Protein AF-A0A6C0HZG2-F1 (afdb_monomer_lite)

Foldseek 3Di:
DALQDPDPDQPDWDDLPPGIHGPVVCVQFVFDSVAWDFDQDPPPRDTAIWTQGPQRDTHDSVCNCCQVFNAFPDDQFDQLVVQPQDDQPPCDPVNVVLVVVVCVVQDDDDDPVVVVVVLVVCPPPDDPVDDNVSSVVNVVSNVVSVVSNVVNVVCSVRRDPDPCDDSNCVPPDPDDDPDDDD

InterPro domains:
  IPR001841 Zinc finger, RING-type [SM00184] (41-169)
  IPR017907 Zinc finger, RING-type, conserved site [PS00518] (55-64)

Organism: NCBI:txid1070528

Radius of gyration: 23.81 Å; chains: 1; bounding box: 58×45×60 Å

pLDDT: mean 71.56, std 13.57, range [24.81, 88.88]

Sequence (182 aa):
MCTFCDDVGSLSLRTHHDVVSCYSCRYRFRIDFDEQVTGECGVCFEETTLLTLPCDHTLCTRCVKIIYYGIPTTPTPVHWRELPFPSWKDMDNEKYSEYKAFRLKWLHTNPHETLLQRRDALCSTRPSWMNTEAFLEYENNLLQVICSQKKWDEYEDQKFKGNGSCPYCKRKKRTHKCILLS

Secondary structure (DSSP, 8-state):
--SS---TT-S-EEEETTEEEEHHHHHHH---SS-EEEEE-TTT--EEEEEE-TTS-EEETTTHIIIII---SSPPPPPTTTSPPP--TT--HHHHHHHHHHHHHH-SS--HHHHHHHHHHGGGTS-TTS-HHHHHHHHHHHHHHHHHHHHHHHHHHHS----S--SS-TTS----------

Structure (mmCIF, N/CA/C/O backbone):
data_AF-A0A6C0HZG2-F1
#
_entry.id   AF-A0A6C0HZG2-F1
#
loop_
_atom_site.group_PDB
_atom_site.id
_atom_site.type_symbol
_atom_site.label_atom_id
_atom_site.label_alt_id
_atom_site.label_comp_id
_atom_site.label_asym_id
_atom_site.label_entity_id
_atom_site.label_seq_id
_atom_site.pdbx_PDB_ins_code
_atom_site.Cartn_x
_atom_site.Cartn_y
_atom_site.Cartn_z
_atom_site.occupancy
_atom_site.B_iso_or_equiv
_atom_site.auth_seq_id
_atom_site.auth_comp_id
_atom_site.auth_asym_id
_atom_site.auth_atom_id
_atom_site.pdbx_PDB_model_num
ATOM 1 N N . MET A 1 1 ? -1.324 11.164 9.976 1.00 74.62 1 MET A N 1
ATOM 2 C CA . MET A 1 1 ? -1.370 9.755 9.518 1.00 74.62 1 MET A CA 1
ATOM 3 C C . MET A 1 1 ? -2.771 9.214 9.752 1.00 74.62 1 MET A C 1
ATOM 5 O O . MET A 1 1 ? -3.409 9.669 10.693 1.00 74.62 1 MET A O 1
ATOM 9 N N . CYS A 1 2 ? -3.269 8.304 8.911 1.00 79.12 2 CYS A N 1
ATOM 10 C CA . CYS A 1 2 ? -4.586 7.702 9.122 1.00 79.12 2 CYS A CA 1
ATOM 11 C C . CYS A 1 2 ? -4.628 6.936 10.464 1.00 79.12 2 CYS A C 1
ATOM 13 O O . CYS A 1 2 ? -3.698 6.221 10.841 1.00 79.12 2 CYS A O 1
ATOM 15 N N . THR A 1 3 ? -5.724 7.080 11.199 1.00 77.50 3 THR A N 1
ATOM 16 C CA . THR A 1 3 ? -6.030 6.361 12.439 1.00 77.50 3 THR A CA 1
ATOM 17 C C . THR A 1 3 ? -6.259 4.869 12.175 1.00 77.50 3 THR A C 1
ATOM 19 O O . THR A 1 3 ? -6.034 4.047 13.055 1.00 77.50 3 THR A O 1
ATOM 22 N N . PHE A 1 4 ? -6.646 4.506 10.950 1.00 74.88 4 PHE A N 1
ATOM 23 C CA . PHE A 1 4 ? -7.043 3.150 10.563 1.00 74.88 4 PHE A CA 1
ATOM 24 C C . PHE A 1 4 ? -6.032 2.424 9.667 1.00 74.88 4 PHE A C 1
ATOM 26 O O . PHE A 1 4 ? -6.238 1.264 9.340 1.00 74.88 4 PHE A O 1
ATOM 33 N N . CYS A 1 5 ? -4.978 3.082 9.194 1.00 74.50 5 CYS A N 1
ATOM 34 C CA . CYS A 1 5 ? -3.954 2.417 8.394 1.00 74.50 5 CYS A CA 1
ATOM 35 C C . CYS A 1 5 ? -2.619 3.148 8.488 1.00 74.50 5 CYS A C 1
ATOM 37 O O . CYS A 1 5 ? -2.553 4.301 8.919 1.00 74.50 5 CYS A O 1
ATOM 39 N N . ASP A 1 6 ? -1.575 2.472 8.026 1.00 73.12 6 ASP A N 1
ATOM 40 C CA . ASP A 1 6 ? -0.214 3.003 7.984 1.00 73.12 6 ASP A CA 1
ATOM 41 C C . ASP A 1 6 ? 0.099 3.687 6.636 1.00 73.12 6 ASP A C 1
ATOM 43 O O . ASP A 1 6 ? 1.245 4.025 6.370 1.00 73.12 6 ASP A O 1
ATOM 47 N N . ASP A 1 7 ? -0.909 3.916 5.777 1.00 71.19 7 ASP A N 1
ATOM 48 C CA . ASP A 1 7 ? -0.714 4.591 4.486 1.00 71.19 7 ASP A CA 1
ATOM 49 C C . ASP A 1 7 ? -0.367 6.072 4.705 1.00 71.19 7 ASP A C 1
ATOM 51 O O . ASP A 1 7 ? -1.191 6.892 5.136 1.00 71.19 7 ASP A O 1
ATOM 55 N N . VAL A 1 8 ? 0.884 6.399 4.398 1.00 64.38 8 VAL A N 1
ATOM 56 C CA . VAL A 1 8 ? 1.487 7.731 4.514 1.00 64.38 8 VAL A CA 1
ATOM 57 C C . VAL A 1 8 ? 1.124 8.648 3.341 1.00 64.38 8 VAL A C 1
ATOM 59 O O . VAL A 1 8 ? 1.298 9.859 3.438 1.00 64.38 8 VAL A O 1
ATOM 62 N N . GLY A 1 9 ? 0.585 8.105 2.245 1.00 61.94 9 GLY A N 1
ATOM 63 C CA . GLY A 1 9 ? 0.386 8.828 0.988 1.00 61.94 9 GLY A CA 1
ATOM 64 C C . GLY A 1 9 ? -1.067 9.130 0.629 1.00 61.94 9 GLY A C 1
ATOM 65 O O . GLY A 1 9 ? -1.351 9.398 -0.540 1.00 61.94 9 GLY A O 1
ATOM 66 N N . SER A 1 10 ? -2.014 9.042 1.564 1.00 63.62 10 SER A N 1
ATOM 67 C CA . SER A 1 10 ? -3.409 9.359 1.247 1.00 63.62 10 SER A CA 1
ATOM 68 C C . SER A 1 10 ? -3.602 10.860 1.006 1.00 63.62 10 SER A C 1
ATOM 70 O O . SER A 1 10 ? -3.626 11.648 1.947 1.00 63.62 10 SER A O 1
ATOM 72 N N . LEU A 1 11 ? -3.846 11.228 -0.255 1.00 63.38 11 LEU A N 1
ATOM 73 C CA . LEU A 1 11 ? -4.045 12.609 -0.724 1.00 63.38 11 LEU A CA 1
ATOM 74 C C . LEU A 1 11 ? -5.280 13.317 -0.137 1.00 63.38 11 LEU A C 1
ATOM 76 O O . LEU A 1 11 ? -5.417 14.527 -0.268 1.00 63.38 11 LEU A O 1
ATOM 80 N N . SER A 1 12 ? -6.189 12.585 0.510 1.00 74.94 12 SER A N 1
ATOM 81 C CA . SER A 1 12 ? -7.333 13.166 1.217 1.00 74.94 12 SER A CA 1
ATOM 82 C C . SER A 1 12 ? -7.482 12.537 2.597 1.00 74.94 12 SER A C 1
ATOM 84 O O . SER A 1 12 ? -8.036 11.447 2.766 1.00 74.94 12 SER A O 1
ATOM 86 N N . LEU A 1 13 ? -6.937 13.229 3.593 1.00 81.19 13 LEU A N 1
ATOM 87 C CA . LEU A 1 13 ? -7.221 12.968 4.997 1.00 81.19 13 LEU A CA 1
ATOM 88 C C . LEU A 1 13 ? -8.375 13.867 5.429 1.00 81.19 13 LEU A C 1
ATOM 90 O O . LEU A 1 13 ? -8.421 15.045 5.077 1.00 81.19 13 LEU A O 1
ATOM 94 N N . ARG A 1 14 ? -9.310 13.311 6.192 1.00 80.94 14 ARG A N 1
ATOM 95 C CA . ARG A 1 14 ? -10.321 14.089 6.905 1.00 80.94 14 ARG A CA 1
ATOM 96 C C . ARG A 1 14 ? -10.191 13.838 8.387 1.00 80.94 14 ARG A C 1
ATOM 98 O O . ARG A 1 14 ? -10.017 12.694 8.808 1.00 80.94 14 ARG A O 1
ATOM 105 N N . THR A 1 15 ? -10.310 14.916 9.138 1.00 81.88 15 THR A N 1
ATOM 106 C CA . THR A 1 15 ? -10.308 14.894 10.591 1.00 81.88 15 THR A CA 1
ATOM 107 C C . THR A 1 15 ? -11.741 15.084 11.058 1.00 81.88 15 THR A C 1
ATOM 109 O O . THR A 1 15 ? -12.378 16.075 10.707 1.00 81.88 15 THR A O 1
ATOM 112 N N . HIS A 1 16 ? -12.247 14.113 11.806 1.00 75.75 16 HIS A N 1
ATOM 113 C CA . HIS A 1 16 ? -13.523 14.188 12.505 1.00 75.75 16 HIS A CA 1
ATOM 114 C C . HIS A 1 16 ? -13.214 13.984 13.988 1.00 75.75 16 HIS A C 1
ATOM 116 O O . HIS A 1 16 ? -12.837 12.883 14.394 1.00 75.75 16 HIS A O 1
ATOM 122 N N . HIS A 1 17 ? -13.288 15.068 14.765 1.00 73.62 17 HIS A N 1
ATOM 123 C CA . HIS A 1 17 ? -12.744 15.137 16.128 1.00 73.62 17 HIS A CA 1
ATOM 124 C C . HIS A 1 17 ? -11.268 14.697 16.163 1.00 73.62 17 HIS A C 1
ATOM 126 O O . HIS A 1 17 ? -10.462 15.236 15.409 1.00 73.62 17 HIS A O 1
ATOM 132 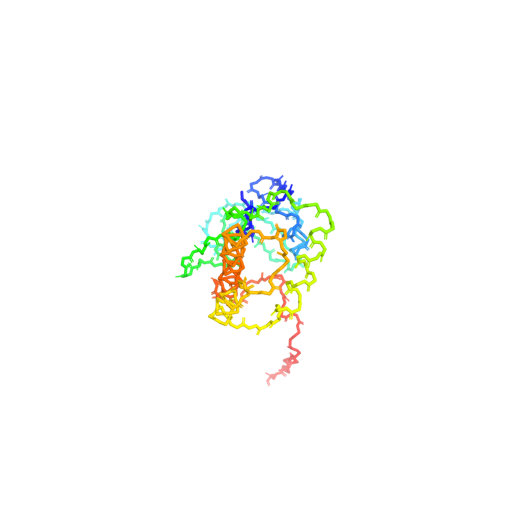N N . ASP A 1 18 ? -10.920 13.693 16.969 1.00 72.81 18 ASP A N 1
ATOM 133 C CA . ASP A 1 18 ? -9.555 13.160 17.099 1.00 72.81 18 ASP A CA 1
ATOM 134 C C . ASP A 1 18 ? -9.254 12.004 16.130 1.00 72.81 18 ASP A C 1
ATOM 136 O O . ASP A 1 18 ? -8.206 11.356 16.205 1.00 72.81 18 ASP A O 1
ATOM 140 N N . VAL A 1 19 ? -10.171 11.714 15.202 1.00 75.62 19 VAL A N 1
ATOM 141 C CA . VAL A 1 19 ? -10.012 10.629 14.235 1.00 75.62 19 VAL A CA 1
ATOM 142 C C . VAL A 1 19 ? -9.644 11.180 12.873 1.00 75.62 19 VAL A C 1
ATOM 144 O O . VAL A 1 19 ? -10.414 11.885 12.221 1.00 75.62 19 VAL A O 1
ATOM 147 N N . VAL A 1 20 ? -8.461 10.792 12.405 1.00 83.62 20 VAL A N 1
ATOM 148 C CA . VAL A 1 20 ? -7.964 11.122 11.072 1.00 83.62 20 VAL A CA 1
ATOM 149 C C . VAL A 1 20 ? -8.187 9.912 10.178 1.00 83.62 20 VAL A C 1
ATOM 151 O O . VAL A 1 20 ? -7.609 8.856 10.400 1.00 83.62 20 VAL A O 1
ATOM 154 N N . SER A 1 21 ? -9.003 10.022 9.137 1.00 79.81 21 SER A N 1
ATOM 155 C CA . SER A 1 21 ? -9.242 8.911 8.208 1.00 79.81 21 SER A CA 1
ATOM 156 C C . SER A 1 21 ? -8.835 9.270 6.785 1.00 79.81 21 SER A C 1
ATOM 158 O O . SER A 1 21 ? -9.057 10.388 6.320 1.00 79.81 21 SER A O 1
ATOM 160 N N . CYS A 1 22 ? -8.226 8.315 6.081 1.00 83.75 22 CYS A N 1
ATOM 161 C CA . CYS A 1 22 ? -8.052 8.408 4.637 1.00 83.75 22 CYS A CA 1
ATOM 162 C C . CYS A 1 22 ? -9.349 8.053 3.906 1.00 83.75 22 CYS A C 1
ATOM 164 O O . CYS A 1 22 ? -10.183 7.299 4.421 1.00 83.75 22 CYS A O 1
ATOM 166 N N . TYR A 1 23 ? -9.491 8.543 2.673 1.00 80.69 23 TYR A N 1
ATOM 167 C CA . TYR A 1 23 ? -10.633 8.234 1.806 1.00 80.69 23 TYR A CA 1
ATOM 168 C C . TYR A 1 23 ? -10.912 6.726 1.695 1.00 80.69 23 TYR A C 1
ATOM 170 O O . TYR A 1 23 ? -12.051 6.287 1.864 1.00 80.69 23 TYR A O 1
ATOM 178 N N . SER A 1 24 ? -9.863 5.919 1.503 1.00 77.50 24 SER A N 1
ATOM 179 C CA . SER A 1 24 ? -9.972 4.460 1.392 1.00 77.50 24 SER A CA 1
ATOM 180 C C . SER A 1 24 ? -10.518 3.811 2.667 1.00 77.50 24 SER A C 1
ATOM 182 O O . SER A 1 24 ? -11.418 2.973 2.594 1.00 77.50 24 SER A O 1
ATOM 184 N N . CYS A 1 25 ? -10.025 4.206 3.846 1.00 75.38 25 CYS A N 1
ATOM 185 C CA . CYS A 1 25 ? -10.507 3.674 5.123 1.00 75.38 25 CYS A CA 1
ATOM 186 C C . CYS A 1 25 ? -11.946 4.108 5.401 1.00 75.38 25 CYS A C 1
ATOM 188 O O . CYS A 1 25 ? -12.757 3.279 5.807 1.00 75.38 25 CYS A O 1
ATOM 190 N N . ARG A 1 26 ? -12.306 5.363 5.111 1.00 74.69 26 ARG A N 1
ATOM 191 C CA . ARG A 1 26 ? -13.689 5.835 5.256 1.00 74.69 26 ARG A CA 1
ATOM 192 C C . ARG A 1 26 ? -14.662 4.980 4.440 1.00 74.69 26 ARG A C 1
ATOM 194 O O . ARG A 1 26 ? -15.680 4.538 4.968 1.00 74.69 26 ARG A O 1
ATOM 201 N N . TYR A 1 27 ? -14.317 4.683 3.186 1.00 73.31 27 TYR A N 1
ATOM 202 C CA . TYR A 1 27 ? -15.138 3.823 2.332 1.00 73.31 27 TYR A CA 1
ATOM 203 C C . TYR A 1 27 ? -15.171 2.364 2.815 1.00 73.31 27 TYR A C 1
ATOM 205 O O . TYR A 1 27 ? -16.228 1.731 2.815 1.00 73.31 27 TYR A O 1
ATOM 213 N N . ARG A 1 28 ? -14.025 1.828 3.259 1.00 71.00 28 ARG A N 1
ATOM 214 C CA . ARG A 1 28 ? -13.893 0.438 3.727 1.00 71.00 28 ARG A CA 1
ATOM 215 C C . ARG A 1 28 ? -14.699 0.162 4.992 1.00 71.00 28 ARG A C 1
ATOM 217 O O . ARG A 1 28 ? -15.291 -0.909 5.097 1.00 71.00 28 ARG A O 1
ATOM 224 N N . PHE A 1 29 ? -14.692 1.092 5.943 1.00 68.69 29 PHE A N 1
ATOM 225 C CA . PHE A 1 29 ? -15.269 0.863 7.266 1.00 68.69 29 PHE A CA 1
ATOM 226 C C . PHE A 1 29 ? -16.695 1.388 7.414 1.00 68.69 29 PHE A C 1
ATOM 228 O O . PHE A 1 29 ? -17.387 0.916 8.309 1.00 68.69 29 PHE A O 1
ATOM 235 N N . ARG A 1 30 ? -17.158 2.293 6.534 1.00 71.56 30 ARG A N 1
ATOM 236 C CA . ARG A 1 30 ? -18.507 2.897 6.604 1.00 71.56 30 ARG A CA 1
ATOM 237 C C . ARG A 1 30 ? -18.872 3.354 8.022 1.00 71.56 30 ARG A C 1
ATOM 239 O O . ARG A 1 30 ? -19.993 3.148 8.470 1.00 71.56 30 ARG A O 1
ATOM 246 N N . ILE A 1 31 ? -17.890 3.897 8.734 1.00 73.94 31 ILE A N 1
ATOM 247 C CA . ILE A 1 31 ? -18.089 4.425 10.079 1.00 73.94 31 ILE A CA 1
ATOM 248 C C . ILE A 1 31 ? -18.850 5.730 9.919 1.00 73.94 31 ILE A C 1
ATOM 250 O O . ILE A 1 31 ? -18.438 6.582 9.121 1.00 73.94 31 ILE A O 1
ATOM 254 N N . ASP A 1 32 ? -19.950 5.853 10.648 1.00 76.50 32 ASP A N 1
ATOM 255 C CA . ASP A 1 32 ? -20.565 7.147 10.854 1.00 76.50 32 ASP A CA 1
ATOM 256 C C . ASP A 1 32 ? -19.740 7.875 11.917 1.00 76.50 32 ASP A C 1
ATOM 258 O O . ASP A 1 32 ? -19.598 7.410 13.045 1.00 76.50 32 ASP A O 1
ATOM 262 N N . PHE A 1 33 ? -19.088 8.962 11.514 1.00 75.81 33 PHE A N 1
ATOM 263 C CA . PHE A 1 33 ? -18.268 9.751 12.431 1.00 75.81 33 PHE A CA 1
ATOM 264 C C . PHE A 1 33 ? -19.112 10.744 13.232 1.00 75.81 33 PHE A C 1
ATOM 266 O O . PHE A 1 33 ? -18.593 11.316 14.188 1.00 75.81 33 PHE A O 1
ATOM 273 N N . ASP A 1 34 ? -20.375 10.943 12.855 1.00 76.44 34 ASP A N 1
ATOM 274 C CA . ASP A 1 34 ? -21.298 11.858 13.516 1.00 76.44 34 ASP A CA 1
ATOM 275 C C . ASP A 1 34 ? -22.107 11.126 14.610 1.00 76.44 34 ASP A C 1
ATOM 277 O O . ASP A 1 34 ? -22.533 11.747 15.583 1.00 76.44 34 ASP A O 1
ATOM 281 N N . GLU A 1 35 ? -22.251 9.796 14.515 1.00 76.81 35 GLU A N 1
ATOM 282 C CA . GLU A 1 35 ? -22.911 8.957 15.524 1.00 76.81 35 GLU A CA 1
ATOM 283 C C . GLU A 1 35 ? -21.922 8.452 16.593 1.00 76.81 35 GLU A C 1
ATOM 285 O O . GLU A 1 35 ? -21.113 7.543 16.375 1.00 76.81 35 GLU A O 1
ATOM 290 N N . GLN A 1 36 ? -21.989 9.059 17.779 1.00 78.06 36 GLN A N 1
ATOM 291 C CA . GLN A 1 36 ? -21.044 8.827 18.870 1.00 78.06 36 GLN A CA 1
ATOM 292 C C . GLN A 1 36 ? -21.770 8.580 20.187 1.00 78.06 36 GLN A C 1
ATOM 294 O O . GLN A 1 36 ? -22.813 9.174 20.461 1.00 78.06 36 GLN A O 1
ATOM 299 N N . VAL A 1 37 ? -21.170 7.748 21.034 1.00 83.31 37 VAL A N 1
ATOM 300 C CA . VAL A 1 37 ? -21.622 7.529 22.410 1.00 83.31 37 VAL A CA 1
ATOM 301 C C . VAL A 1 37 ? -20.467 7.749 23.376 1.00 83.31 37 VAL A C 1
ATOM 303 O O . VAL A 1 37 ? -19.328 7.378 23.094 1.00 83.31 37 VAL A O 1
ATOM 306 N N . THR A 1 38 ? -20.749 8.348 24.529 1.00 86.81 38 THR A N 1
ATOM 307 C CA . THR A 1 38 ? -19.789 8.389 25.636 1.00 86.81 38 THR A CA 1
ATOM 308 C C . THR A 1 38 ? -19.919 7.101 26.432 1.00 86.81 38 THR A C 1
ATOM 310 O O . THR A 1 38 ? -21.031 6.678 26.752 1.00 86.81 38 THR A O 1
ATOM 313 N N . GLY A 1 39 ? -18.796 6.467 26.746 1.00 85.88 39 GLY A N 1
ATOM 314 C CA . GLY A 1 39 ? -18.794 5.272 27.575 1.00 85.88 39 GLY A CA 1
ATOM 315 C C . GLY A 1 39 ? -17.393 4.834 27.963 1.00 85.88 39 GLY A C 1
ATOM 316 O O . GLY A 1 39 ? -16.390 5.370 27.488 1.00 85.88 39 GLY A O 1
ATOM 317 N N . GLU A 1 40 ? -17.329 3.835 28.831 1.00 87.81 40 GLU A N 1
ATOM 318 C CA . GLU A 1 40 ? -16.070 3.222 29.232 1.00 87.81 40 GLU A CA 1
ATOM 319 C C . GLU A 1 40 ? -15.551 2.299 28.122 1.00 87.81 40 GLU A C 1
ATOM 321 O O . GLU A 1 40 ? -16.250 1.408 27.628 1.00 87.81 40 GLU A O 1
ATOM 326 N N . CYS A 1 41 ? -14.303 2.503 27.704 1.00 83.19 41 CYS A N 1
ATOM 327 C CA . CYS A 1 41 ? -13.661 1.610 26.752 1.00 83.19 41 CYS A CA 1
ATOM 328 C C . CYS A 1 41 ? -13.276 0.290 27.430 1.00 83.19 41 CYS A C 1
ATOM 330 O O . CYS A 1 41 ? -12.430 0.278 28.314 1.00 83.19 41 CYS A O 1
ATOM 332 N N . GLY A 1 42 ? -13.751 -0.849 26.919 1.00 73.00 42 GLY A N 1
ATOM 333 C CA . GLY A 1 42 ? -13.380 -2.177 27.437 1.00 73.00 42 GLY A CA 1
ATOM 334 C C . GLY A 1 42 ? -11.914 -2.608 27.241 1.00 73.00 42 GLY A C 1
ATOM 335 O O . GLY A 1 42 ? -11.613 -3.786 27.412 1.00 73.00 42 GLY A O 1
ATOM 336 N N . VAL A 1 43 ? -11.014 -1.703 26.830 1.00 74.69 43 VAL A N 1
ATOM 337 C CA . VAL A 1 43 ? -9.578 -1.981 26.636 1.00 74.69 43 VAL A CA 1
ATOM 338 C C . VAL A 1 43 ? -8.685 -1.042 27.431 1.00 74.69 43 VAL A C 1
ATOM 340 O O . VAL A 1 43 ? -7.800 -1.528 28.127 1.00 74.69 43 VAL A O 1
ATOM 343 N N . CYS A 1 44 ? -8.883 0.278 27.343 1.00 82.12 44 CYS A N 1
ATOM 344 C CA . CYS A 1 44 ? -8.149 1.209 28.206 1.00 82.12 44 CYS A CA 1
ATOM 345 C C . CYS A 1 44 ? -8.851 1.490 29.538 1.00 82.12 44 CYS A C 1
ATOM 347 O O . CYS A 1 44 ? -8.220 2.081 30.405 1.00 82.12 44 CYS A O 1
ATOM 349 N N . PHE A 1 45 ? -10.112 1.072 29.708 1.00 84.19 45 PHE A N 1
ATOM 350 C CA . PHE A 1 45 ? -10.944 1.345 30.892 1.00 84.19 45 PHE A CA 1
ATOM 351 C C . PHE A 1 45 ? -11.103 2.842 31.196 1.00 84.19 45 PHE A C 1
ATOM 353 O O . PHE A 1 45 ? -11.411 3.246 32.311 1.00 84.19 45 PHE A O 1
ATOM 360 N N . GLU A 1 46 ? -10.877 3.687 30.189 1.00 87.56 46 GLU A N 1
ATOM 361 C CA . GLU A 1 46 ? -11.095 5.123 30.283 1.00 87.56 46 GLU A CA 1
ATOM 362 C C . GLU A 1 46 ? -12.476 5.470 29.737 1.00 87.56 46 GLU A C 1
ATOM 364 O O . GLU A 1 46 ? -12.928 4.911 28.729 1.00 87.56 46 GLU A O 1
ATOM 369 N N . GLU A 1 47 ? -13.117 6.444 30.372 1.00 88.88 47 GLU A N 1
ATOM 370 C CA . GLU A 1 47 ? -14.320 7.070 29.849 1.00 88.88 47 GLU A CA 1
ATOM 371 C C . GLU A 1 47 ? -13.952 7.947 28.649 1.00 88.88 47 GLU A C 1
ATOM 373 O O . GLU A 1 47 ? -13.109 8.847 28.728 1.00 88.88 47 GLU A O 1
ATOM 378 N N . THR A 1 48 ? -14.518 7.629 27.488 1.00 86.81 48 THR A N 1
ATOM 379 C CA . THR A 1 48 ? -14.113 8.247 26.229 1.00 86.81 48 THR A CA 1
ATOM 380 C C . THR A 1 48 ? -15.246 8.256 25.211 1.00 86.81 48 THR A C 1
ATOM 382 O O . THR A 1 48 ? -16.289 7.623 25.383 1.00 86.81 48 THR A O 1
ATOM 385 N N . THR A 1 49 ? -15.036 8.996 24.128 1.00 84.75 49 THR A N 1
ATOM 386 C CA . THR A 1 49 ? -15.926 8.992 22.973 1.00 84.75 49 THR A CA 1
ATOM 387 C C . THR A 1 49 ? -15.706 7.714 22.176 1.00 84.75 49 THR A C 1
ATOM 389 O O . THR A 1 49 ? -14.601 7.434 21.696 1.00 84.75 49 THR A O 1
ATOM 392 N N . LEU A 1 50 ? -16.775 6.946 22.010 1.00 84.12 50 LEU A N 1
ATOM 393 C CA . LEU A 1 50 ? -16.792 5.736 21.214 1.00 84.12 50 LEU A CA 1
ATOM 394 C C . LEU A 1 50 ? -17.581 5.988 19.927 1.00 84.12 50 LEU A C 1
ATOM 396 O O . LEU A 1 50 ? -18.691 6.518 19.959 1.00 84.12 50 LEU A O 1
ATOM 400 N N . LEU A 1 51 ? -17.012 5.592 18.789 1.00 82.38 51 LEU A N 1
ATOM 401 C CA . LEU A 1 51 ? -17.707 5.641 17.503 1.00 82.38 51 LEU A CA 1
ATOM 402 C C . LEU A 1 51 ? -18.635 4.438 17.384 1.00 82.38 51 LEU A C 1
ATOM 404 O O . LEU A 1 51 ? -18.183 3.303 17.567 1.00 82.38 51 LEU A O 1
ATOM 408 N N . THR A 1 52 ? -19.901 4.672 17.050 1.00 80.25 52 THR A N 1
ATOM 409 C CA . THR A 1 52 ? -20.834 3.583 16.764 1.00 80.25 52 THR A CA 1
ATOM 410 C C . THR A 1 52 ? -20.537 3.010 15.389 1.00 80.25 52 THR A C 1
ATOM 412 O O . THR A 1 52 ? -20.228 3.708 14.422 1.00 80.25 52 THR A O 1
ATOM 415 N N . LEU A 1 53 ? -20.574 1.690 15.307 1.00 75.94 53 LEU A N 1
ATOM 416 C CA . LEU A 1 53 ? -20.194 0.955 14.118 1.00 75.94 53 LEU A CA 1
ATOM 417 C C . LEU A 1 53 ? -21.435 0.312 13.507 1.00 75.94 53 LEU A C 1
ATOM 419 O O . LEU A 1 53 ? -22.360 -0.014 14.246 1.00 75.94 53 LEU A O 1
ATOM 423 N N . PRO A 1 54 ? -21.450 -0.008 12.198 1.00 73.31 54 PRO A N 1
ATOM 424 C CA . PRO A 1 54 ? -22.621 -0.601 11.531 1.00 73.31 54 PRO A CA 1
ATOM 425 C C . PRO A 1 54 ? -23.087 -1.982 12.047 1.00 73.31 54 PRO A C 1
ATOM 427 O O . PRO A 1 54 ? -23.925 -2.632 11.422 1.00 73.31 54 PRO A O 1
ATOM 430 N N . CYS A 1 55 ? -22.489 -2.497 13.118 1.00 71.88 55 CYS A N 1
ATOM 431 C CA . CYS A 1 55 ? -22.768 -3.797 13.720 1.00 71.88 55 CYS A CA 1
ATOM 432 C C . CYS A 1 55 ? -23.014 -3.712 15.235 1.00 71.88 55 CYS A C 1
ATOM 434 O O . CYS A 1 55 ? -22.737 -4.691 15.927 1.00 71.88 55 CYS A O 1
ATOM 436 N N . ASP A 1 56 ? -23.416 -2.540 15.731 1.00 74.12 56 ASP A N 1
ATOM 437 C CA . ASP A 1 56 ? -23.714 -2.240 17.142 1.00 74.12 56 ASP A CA 1
ATOM 438 C C . ASP A 1 56 ? -22.510 -2.338 18.098 1.00 74.12 56 ASP A C 1
ATOM 440 O O . ASP A 1 56 ? -22.642 -2.182 19.309 1.00 74.12 56 ASP A O 1
ATOM 444 N N . HIS A 1 57 ? -21.308 -2.570 17.562 1.00 77.00 57 HIS A N 1
ATOM 445 C CA . HIS A 1 57 ? -20.079 -2.422 18.331 1.00 77.00 57 HIS A CA 1
ATOM 446 C C . HIS A 1 57 ? -19.730 -0.945 18.443 1.00 77.00 57 HIS A C 1
ATOM 448 O O . HIS A 1 57 ? -20.034 -0.147 17.556 1.00 77.00 57 HIS A O 1
ATOM 454 N N . THR A 1 58 ? -19.028 -0.607 19.510 1.00 78.62 58 THR A N 1
ATOM 455 C CA . THR A 1 58 ? -18.498 0.727 19.737 1.00 78.62 58 THR A CA 1
ATOM 456 C C . THR A 1 58 ? -16.979 0.693 19.632 1.00 78.62 58 THR A C 1
ATOM 458 O O . THR A 1 58 ? -16.325 -0.296 19.976 1.00 78.62 58 THR A O 1
ATOM 461 N N . LEU A 1 59 ? -16.403 1.763 19.093 1.00 78.56 59 LEU A N 1
ATOM 462 C CA . LEU A 1 59 ? -14.981 1.864 18.818 1.00 78.56 59 LEU A CA 1
ATOM 463 C C . LEU A 1 59 ? -14.347 3.003 19.603 1.00 78.56 59 LEU A C 1
ATOM 465 O O . LEU A 1 59 ? -14.583 4.172 19.314 1.00 78.56 59 LEU A O 1
ATOM 469 N N . CYS A 1 60 ? -13.448 2.654 20.520 1.00 82.31 60 CYS A N 1
ATOM 470 C CA . CYS A 1 60 ? -12.572 3.630 21.155 1.00 82.31 60 CYS A CA 1
ATOM 471 C C . CYS A 1 60 ? -11.543 4.148 20.150 1.00 82.31 60 CYS A C 1
ATOM 473 O O . CYS A 1 60 ? -10.726 3.390 19.626 1.00 82.31 60 CYS A O 1
ATOM 475 N N . THR A 1 61 ? -11.555 5.453 19.905 1.00 75.94 61 THR A N 1
ATOM 476 C CA . THR A 1 61 ? -10.668 6.125 18.945 1.00 75.94 61 THR A CA 1
ATOM 477 C C . THR A 1 61 ? -9.196 6.075 19.358 1.00 75.94 61 THR A C 1
ATOM 479 O O . THR A 1 61 ? -8.320 6.071 18.495 1.00 75.94 61 THR A O 1
ATOM 482 N N . ARG A 1 62 ? -8.914 5.957 20.664 1.00 77.12 62 ARG A N 1
ATOM 483 C CA . ARG A 1 62 ? -7.559 5.780 21.216 1.00 77.12 62 ARG A CA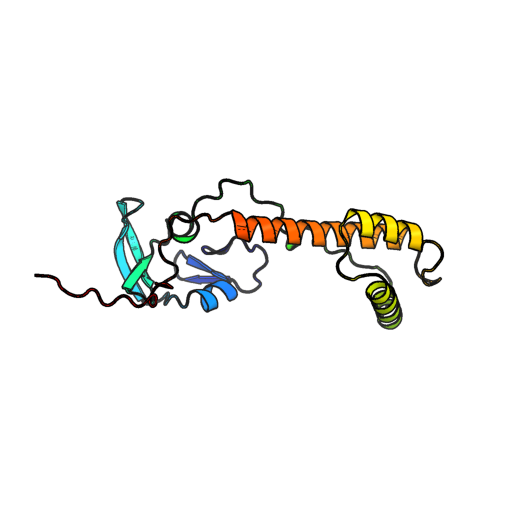 1
ATOM 484 C C . ARG A 1 62 ? -7.046 4.356 21.019 1.00 77.12 62 ARG A C 1
ATOM 486 O O . ARG A 1 62 ? -5.909 4.146 20.607 1.00 77.12 62 ARG A O 1
ATOM 493 N N . CYS A 1 63 ? -7.901 3.368 21.275 1.00 75.56 63 CYS A N 1
ATOM 494 C CA . CYS A 1 63 ? -7.531 1.956 21.225 1.00 75.56 63 CYS A CA 1
ATOM 495 C C . CYS A 1 63 ? -7.784 1.307 19.861 1.00 75.56 63 CYS A C 1
ATOM 497 O O . CYS A 1 63 ? -7.384 0.166 19.670 1.00 75.56 63 CYS A O 1
ATOM 499 N N . VAL A 1 64 ? -8.398 2.004 18.899 1.00 71.75 64 VAL A N 1
ATOM 500 C CA . VAL A 1 64 ? -8.751 1.487 17.563 1.00 71.75 64 VAL A CA 1
ATOM 501 C C . VAL A 1 64 ? -7.620 0.726 16.893 1.00 71.75 64 VAL A C 1
ATOM 503 O O . VAL A 1 64 ? -7.844 -0.371 16.394 1.00 71.75 64 VAL A O 1
ATOM 506 N N . LYS A 1 65 ? -6.392 1.252 16.928 1.00 64.75 65 LYS A N 1
ATOM 507 C CA . LYS A 1 65 ? -5.232 0.570 16.347 1.00 64.75 65 LYS A CA 1
ATOM 508 C C . LYS A 1 65 ? -4.961 -0.760 17.047 1.00 64.75 65 LYS A C 1
ATOM 510 O O . LYS A 1 65 ? -4.844 -1.789 16.399 1.00 64.75 65 LYS A O 1
ATOM 515 N N . ILE A 1 66 ? -4.967 -0.768 18.372 1.00 64.31 66 ILE A N 1
ATOM 516 C CA . ILE A 1 66 ? -4.696 -1.967 19.171 1.00 64.31 66 ILE A CA 1
ATOM 517 C C . ILE A 1 66 ? -5.841 -2.990 19.058 1.00 64.31 66 ILE A C 1
ATOM 519 O O . ILE A 1 66 ? -5.583 -4.184 18.973 1.00 64.31 66 ILE A O 1
ATOM 523 N N . ILE A 1 67 ? -7.096 -2.538 19.009 1.00 61.56 67 ILE A N 1
ATOM 524 C CA . ILE A 1 67 ? -8.290 -3.398 18.996 1.00 61.56 67 ILE A CA 1
ATOM 525 C C . ILE A 1 67 ? -8.552 -3.994 17.609 1.00 61.56 67 ILE A C 1
ATOM 527 O O . ILE A 1 67 ? -8.871 -5.173 17.503 1.00 61.56 67 ILE A O 1
ATOM 531 N N . TYR A 1 68 ? -8.451 -3.191 16.545 1.00 59.47 68 TYR A N 1
ATOM 532 C CA . TYR A 1 68 ? -8.885 -3.595 15.196 1.00 59.47 68 TYR A CA 1
ATOM 533 C C . TYR A 1 68 ? -7.774 -4.180 14.352 1.00 59.47 68 TYR A C 1
ATOM 535 O O . TYR A 1 68 ? -8.025 -4.981 13.452 1.00 59.47 68 TYR A O 1
ATOM 543 N N . TYR A 1 69 ? -6.564 -3.727 14.621 1.00 56.16 69 TYR A N 1
ATOM 544 C CA . TYR A 1 69 ? -5.396 -4.070 13.845 1.00 56.16 69 TYR A CA 1
ATOM 545 C C . TYR A 1 69 ? -4.488 -4.951 14.708 1.00 56.16 69 TYR A C 1
ATOM 547 O O . TYR A 1 69 ? -4.037 -5.996 14.263 1.00 56.16 69 TYR A O 1
ATOM 555 N N . GLY A 1 70 ? -4.375 -4.669 16.004 1.00 56.06 70 GLY A N 1
ATOM 556 C CA . GLY A 1 70 ? -3.402 -5.330 16.863 1.00 56.06 70 GLY A CA 1
ATOM 557 C C . GLY A 1 70 ? -2.077 -4.584 16.812 1.00 56.06 70 GLY A C 1
ATOM 558 O O . GLY A 1 70 ? -1.915 -3.600 16.088 1.00 56.06 70 GLY A O 1
ATOM 559 N N . ILE A 1 71 ? -1.127 -5.036 17.621 1.00 59.56 71 ILE A N 1
ATOM 560 C CA . ILE A 1 71 ? 0.234 -4.507 17.600 1.00 59.56 71 ILE A CA 1
ATOM 561 C C . ILE A 1 71 ? 1.036 -5.398 16.643 1.00 59.56 71 ILE A C 1
ATOM 563 O O . ILE A 1 71 ? 1.098 -6.607 16.888 1.00 59.56 71 ILE A O 1
ATOM 567 N N . PRO A 1 72 ? 1.631 -4.849 15.567 1.00 59.31 72 PRO A N 1
ATOM 568 C CA . PRO A 1 72 ? 2.507 -5.620 14.698 1.00 59.31 72 PRO A CA 1
ATOM 569 C C . PRO A 1 72 ? 3.626 -6.248 15.530 1.00 59.31 72 PRO A C 1
ATOM 571 O O . PRO A 1 72 ? 4.336 -5.550 16.253 1.00 59.31 72 PRO A O 1
ATOM 574 N N . THR A 1 73 ? 3.796 -7.565 15.443 1.00 64.75 73 THR A N 1
ATOM 575 C CA . THR A 1 73 ? 4.934 -8.256 16.078 1.00 64.75 73 THR A CA 1
ATOM 576 C C . THR A 1 73 ? 6.197 -8.188 15.223 1.00 64.75 73 THR A C 1
ATOM 578 O O . THR A 1 73 ? 7.287 -8.510 15.691 1.00 64.75 73 THR A O 1
ATOM 581 N N . THR A 1 74 ? 6.056 -7.761 13.970 1.00 66.50 74 THR A N 1
ATOM 582 C CA . THR A 1 74 ? 7.139 -7.557 13.012 1.00 66.50 74 THR A CA 1
ATOM 583 C C . THR A 1 74 ? 7.389 -6.063 12.807 1.00 66.50 74 THR A C 1
ATOM 585 O O . THR A 1 74 ? 6.418 -5.308 12.720 1.00 66.50 74 THR A O 1
ATOM 588 N N . PRO A 1 75 ? 8.652 -5.623 12.665 1.00 78.25 75 PRO A N 1
ATOM 589 C CA . PRO A 1 75 ? 8.965 -4.242 12.313 1.00 78.25 75 PRO A CA 1
ATOM 590 C C . PRO A 1 75 ? 8.271 -3.810 11.017 1.00 78.25 75 PRO A C 1
ATOM 592 O O . PRO A 1 75 ? 8.249 -4.565 10.044 1.00 78.25 75 PRO A O 1
ATOM 595 N N . THR A 1 76 ? 7.744 -2.586 10.998 1.00 80.25 76 THR A N 1
ATOM 596 C CA . THR A 1 76 ? 7.170 -1.974 9.796 1.00 80.25 76 THR A CA 1
ATOM 597 C C . THR A 1 76 ? 8.269 -1.797 8.737 1.00 80.25 76 THR A C 1
ATOM 599 O O . THR A 1 76 ? 9.266 -1.126 9.021 1.00 80.25 76 THR A O 1
ATOM 602 N N . PRO A 1 77 ? 8.148 -2.386 7.533 1.00 84.19 77 PRO A N 1
ATOM 603 C CA . PRO A 1 77 ? 9.091 -2.133 6.448 1.00 84.19 77 PRO A CA 1
ATOM 604 C C . PRO A 1 77 ? 8.929 -0.699 5.923 1.00 84.19 77 PRO A C 1
ATOM 606 O O . PRO A 1 77 ? 7.915 -0.061 6.163 1.00 84.19 77 PRO A O 1
ATOM 609 N N . VAL A 1 78 ? 9.902 -0.186 5.167 1.00 84.25 78 VAL A N 1
ATOM 610 C CA . VAL A 1 78 ? 9.763 1.118 4.488 1.00 84.25 78 VAL A CA 1
ATOM 611 C C . VAL A 1 78 ? 8.626 1.042 3.466 1.00 84.25 78 VAL A C 1
ATOM 613 O O . VAL A 1 78 ? 8.620 0.122 2.637 1.00 84.25 78 VAL A O 1
ATOM 616 N N . HIS A 1 79 ? 7.686 1.993 3.502 1.00 81.50 79 HIS A N 1
ATOM 617 C CA . HIS A 1 79 ? 6.603 2.067 2.522 1.00 81.50 79 HIS A CA 1
ATOM 618 C C . HIS A 1 79 ? 7.166 2.441 1.146 1.00 81.50 79 HIS A C 1
ATOM 620 O O . HIS A 1 79 ? 7.960 3.368 1.013 1.00 81.50 79 HIS A O 1
ATOM 626 N N . TRP A 1 80 ? 6.704 1.786 0.082 1.00 79.44 80 TRP A N 1
ATOM 627 C CA . TRP A 1 80 ? 7.203 2.016 -1.284 1.00 79.44 80 TRP A CA 1
ATOM 628 C C . TRP A 1 80 ? 7.031 3.465 -1.779 1.00 79.44 80 TRP A C 1
ATOM 630 O O . TRP A 1 80 ? 7.751 3.900 -2.669 1.00 79.44 80 TRP A O 1
ATOM 640 N N . ARG A 1 81 ? 6.092 4.221 -1.191 1.00 78.62 81 ARG A N 1
ATOM 641 C CA . ARG A 1 81 ? 5.889 5.669 -1.444 1.00 78.62 81 ARG A CA 1
ATOM 642 C C . ARG A 1 81 ? 6.889 6.584 -0.742 1.00 78.62 81 ARG A C 1
ATOM 644 O O . ARG A 1 81 ? 6.980 7.747 -1.111 1.00 78.62 81 ARG A O 1
ATOM 651 N N . GLU A 1 82 ? 7.582 6.092 0.278 1.00 80.19 82 GLU A N 1
ATOM 652 C CA . GLU A 1 82 ? 8.669 6.829 0.934 1.00 80.19 82 GLU A CA 1
ATOM 653 C C . GLU A 1 82 ? 9.966 6.738 0.124 1.00 80.19 82 GLU A C 1
ATOM 655 O O . GLU A 1 82 ? 10.883 7.533 0.319 1.00 80.19 82 GLU A O 1
ATOM 660 N N . LEU A 1 83 ? 10.041 5.784 -0.809 1.00 81.94 83 LEU A N 1
ATOM 661 C CA . LEU A 1 83 ? 11.157 5.664 -1.729 1.00 81.94 83 LEU A CA 1
ATOM 662 C C . LEU A 1 83 ? 11.009 6.665 -2.882 1.00 81.94 83 LEU A C 1
ATOM 664 O O . LEU A 1 83 ? 9.900 6.870 -3.388 1.00 81.94 83 LEU A O 1
ATOM 668 N N . PRO A 1 84 ? 12.117 7.270 -3.344 1.00 81.19 84 PRO A N 1
ATOM 669 C CA . PRO A 1 84 ? 12.088 8.125 -4.516 1.00 81.19 84 PRO A CA 1
ATOM 670 C C . PRO A 1 84 ? 11.647 7.296 -5.721 1.00 81.19 84 PRO A C 1
ATOM 672 O O . PRO A 1 84 ? 12.319 6.343 -6.120 1.00 81.19 84 PRO A O 1
ATOM 675 N N . PHE A 1 85 ? 10.508 7.657 -6.312 1.00 78.12 85 PHE A N 1
ATOM 676 C CA . PHE A 1 85 ? 10.076 7.014 -7.542 1.00 78.12 85 PHE A CA 1
ATOM 677 C C . PHE A 1 85 ? 11.053 7.419 -8.650 1.00 78.12 85 PHE A C 1
ATOM 679 O O . PHE A 1 85 ? 11.235 8.622 -8.880 1.00 78.12 85 PHE A O 1
ATOM 686 N N . PRO A 1 86 ? 11.714 6.464 -9.325 1.00 79.12 86 PRO A N 1
ATOM 687 C CA . PRO A 1 86 ? 12.681 6.821 -10.341 1.00 79.12 86 PRO A CA 1
ATOM 688 C C . PRO A 1 86 ? 11.971 7.553 -11.475 1.00 79.12 86 PRO A C 1
ATOM 690 O O . PRO A 1 86 ? 10.963 7.091 -12.015 1.00 79.12 86 PRO A O 1
ATOM 693 N N . SER A 1 87 ? 12.515 8.711 -11.833 1.00 77.00 87 SER A N 1
ATOM 694 C CA . SER A 1 87 ? 12.126 9.434 -13.038 1.00 77.00 87 SER A CA 1
ATOM 695 C C . SER A 1 87 ? 13.217 9.234 -14.074 1.00 77.00 87 SER A C 1
ATOM 697 O O . SER A 1 87 ? 14.403 9.385 -13.779 1.00 77.00 87 SER A O 1
ATOM 699 N N . TRP A 1 88 ? 12.822 8.861 -15.286 1.00 74.56 88 TRP A N 1
ATOM 700 C CA . TRP A 1 88 ? 13.759 8.823 -16.391 1.00 74.56 88 TRP A CA 1
ATOM 701 C C . TRP A 1 88 ? 13.824 10.218 -17.006 1.00 74.56 88 TRP A C 1
ATOM 703 O O . TRP A 1 88 ? 12.854 10.680 -17.609 1.00 74.56 88 TRP A O 1
ATOM 713 N N . LYS A 1 89 ? 14.954 10.905 -16.831 1.00 66.12 89 LYS A N 1
ATOM 714 C CA . LYS A 1 89 ? 15.181 12.217 -17.446 1.00 66.12 89 LYS A CA 1
ATOM 715 C C . LYS A 1 89 ? 15.300 12.047 -18.963 1.00 66.12 89 LYS A C 1
ATOM 717 O O . LYS A 1 89 ? 15.972 11.130 -19.420 1.00 66.12 89 LYS A O 1
ATOM 722 N N . ASP A 1 90 ? 14.622 12.899 -19.728 1.00 67.00 90 ASP A N 1
ATOM 723 C CA . ASP A 1 90 ? 14.668 12.934 -21.205 1.00 67.00 90 ASP A CA 1
ATOM 724 C C . ASP A 1 90 ? 13.893 11.821 -21.938 1.00 67.00 90 ASP A C 1
ATOM 726 O O . ASP A 1 90 ? 14.089 11.579 -23.135 1.00 67.00 90 ASP A O 1
ATOM 730 N N . MET A 1 91 ? 12.967 11.161 -21.235 1.00 74.56 91 MET A N 1
ATOM 731 C CA . MET A 1 91 ? 12.027 10.220 -21.838 1.00 74.56 91 MET A CA 1
ATOM 732 C C . MET A 1 91 ? 10.782 10.964 -22.335 1.00 74.56 91 MET A C 1
ATOM 734 O O . MET A 1 91 ? 9.874 11.271 -21.565 1.00 74.56 91 MET A O 1
ATOM 738 N N . ASP A 1 92 ? 10.751 11.269 -23.630 1.00 83.25 92 ASP A N 1
ATOM 739 C CA . ASP A 1 92 ? 9.525 11.703 -24.305 1.00 83.25 92 ASP A CA 1
ATOM 740 C C . ASP A 1 92 ? 8.520 10.539 -24.443 1.00 83.25 92 ASP A C 1
ATOM 742 O O . ASP A 1 92 ? 8.812 9.384 -24.119 1.00 83.25 92 ASP A O 1
ATOM 746 N N . ASN A 1 93 ? 7.304 10.838 -24.906 1.00 83.19 93 ASN A N 1
ATOM 747 C CA . ASN A 1 93 ? 6.229 9.846 -25.006 1.00 83.19 93 ASN A CA 1
ATOM 748 C C . ASN A 1 93 ? 6.556 8.685 -25.967 1.00 83.19 93 ASN A C 1
ATOM 750 O O . ASN A 1 93 ? 6.094 7.561 -25.741 1.00 83.19 93 ASN A O 1
ATOM 754 N N . GLU A 1 94 ? 7.336 8.929 -27.025 1.00 83.38 94 GLU A N 1
ATOM 755 C CA . GLU A 1 94 ? 7.728 7.903 -28.001 1.00 83.38 94 GLU A CA 1
ATOM 756 C C . GLU A 1 94 ? 8.755 6.954 -27.383 1.00 83.38 94 GLU A C 1
ATOM 758 O O . GLU A 1 94 ? 8.528 5.743 -27.324 1.00 83.38 94 GLU A O 1
ATOM 763 N N . LYS A 1 95 ? 9.813 7.508 -26.783 1.00 82.88 95 LYS A N 1
ATOM 764 C CA . LYS A 1 95 ? 10.821 6.755 -26.026 1.00 82.88 95 LYS A CA 1
ATOM 765 C C . LYS A 1 95 ? 10.213 5.995 -24.853 1.00 82.88 95 LYS A C 1
ATOM 767 O O . LYS A 1 95 ? 10.582 4.848 -24.608 1.00 82.88 95 LYS A O 1
ATOM 772 N N . TYR A 1 96 ? 9.247 6.588 -24.148 1.00 81.31 96 TYR A N 1
ATOM 773 C CA . TYR A 1 96 ? 8.508 5.906 -23.083 1.00 81.31 96 TYR A CA 1
ATOM 774 C C . TYR A 1 96 ? 7.744 4.696 -23.619 1.00 81.31 96 TYR A C 1
ATOM 776 O O . TYR A 1 96 ? 7.750 3.630 -23.002 1.00 81.31 96 TYR A O 1
ATOM 784 N N . SER A 1 97 ? 7.101 4.838 -24.778 1.00 81.69 97 SER A N 1
ATOM 785 C CA . SER A 1 97 ? 6.340 3.758 -25.408 1.00 81.69 97 SER A CA 1
ATOM 786 C C . SER A 1 97 ? 7.250 2.625 -25.882 1.00 81.69 97 SER A C 1
ATOM 788 O O . SER A 1 97 ? 6.953 1.459 -25.618 1.00 81.69 97 SER A O 1
ATOM 790 N N . GLU A 1 98 ? 8.390 2.949 -26.496 1.00 81.31 98 GLU A N 1
ATOM 791 C CA . GLU A 1 98 ? 9.416 1.973 -26.877 1.00 81.31 98 GLU A CA 1
ATOM 792 C C . GLU A 1 98 ? 10.004 1.257 -25.661 1.00 81.31 98 GLU A C 1
ATOM 794 O O . GLU A 1 98 ? 10.084 0.027 -25.647 1.00 81.31 98 GLU A O 1
ATOM 799 N N . TYR A 1 99 ? 10.351 2.004 -24.608 1.00 79.62 99 TYR A N 1
ATOM 800 C CA . TYR A 1 99 ? 10.800 1.439 -23.340 1.00 79.62 99 TYR A CA 1
ATOM 801 C C . TYR A 1 99 ? 9.738 0.513 -22.752 1.00 79.62 99 TYR A C 1
ATOM 803 O O . TYR A 1 99 ? 10.056 -0.605 -22.366 1.00 79.62 99 TYR A O 1
ATOM 811 N N . LYS A 1 100 ? 8.469 0.926 -22.717 1.00 79.50 100 LYS A N 1
ATOM 812 C CA . LYS A 1 100 ? 7.377 0.114 -22.175 1.00 79.50 100 LYS A CA 1
ATOM 813 C C . LYS A 1 100 ? 7.168 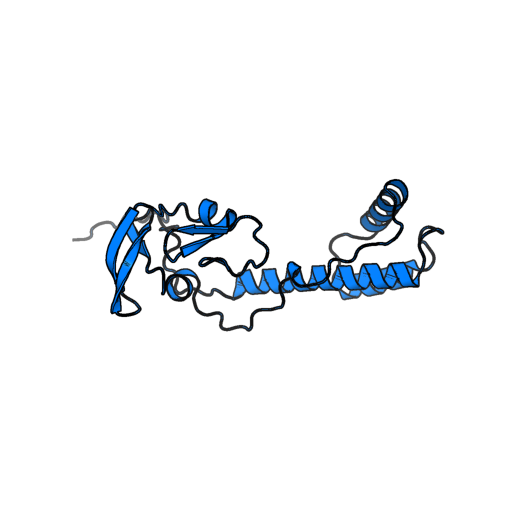-1.159 -22.991 1.00 79.50 100 LYS A C 1
ATOM 815 O O . LYS A 1 100 ? 6.969 -2.212 -22.395 1.00 79.50 100 LYS A O 1
ATOM 820 N N . ALA A 1 101 ? 7.233 -1.089 -24.319 1.00 80.56 101 ALA A N 1
ATOM 821 C CA . ALA A 1 101 ? 7.128 -2.252 -25.197 1.00 80.56 101 ALA A CA 1
ATOM 822 C C . ALA A 1 101 ? 8.316 -3.210 -25.015 1.00 80.56 101 ALA A C 1
ATOM 824 O O . ALA A 1 101 ? 8.116 -4.417 -24.869 1.00 80.56 101 ALA A O 1
ATOM 825 N N . PHE A 1 102 ? 9.538 -2.673 -24.945 1.00 76.62 102 PHE A N 1
ATOM 826 C CA . PHE A 1 102 ? 10.745 -3.427 -24.617 1.00 76.62 102 PHE A CA 1
ATOM 827 C C . PHE A 1 102 ? 10.592 -4.100 -23.251 1.00 76.62 102 PHE A C 1
ATOM 829 O O . PHE A 1 102 ? 10.667 -5.318 -23.146 1.00 76.62 102 PHE A O 1
ATOM 836 N N . ARG A 1 103 ? 10.260 -3.328 -22.218 1.00 74.75 103 ARG A N 1
ATOM 837 C CA . ARG A 1 103 ? 10.027 -3.788 -20.851 1.00 74.75 103 ARG A CA 1
ATOM 838 C C . ARG A 1 103 ? 8.973 -4.891 -20.796 1.00 74.75 103 ARG A C 1
ATOM 840 O O . ARG A 1 103 ? 9.252 -5.933 -20.226 1.00 74.75 103 ARG A O 1
ATOM 847 N N . LEU A 1 104 ? 7.801 -4.709 -21.409 1.00 75.12 104 LEU A N 1
ATOM 848 C CA . LEU A 1 104 ? 6.713 -5.701 -21.448 1.00 75.12 104 LEU A CA 1
ATOM 849 C C . LEU A 1 104 ? 7.120 -7.006 -22.138 1.00 75.12 104 LEU A C 1
ATOM 851 O O . LEU A 1 104 ? 6.707 -8.077 -21.705 1.00 75.12 104 LEU A O 1
ATOM 855 N N . LYS A 1 105 ? 7.958 -6.936 -23.178 1.00 68.25 105 LYS A N 1
ATOM 856 C CA . LYS A 1 105 ? 8.512 -8.125 -23.843 1.00 68.25 105 LYS A CA 1
ATOM 857 C C . LYS A 1 105 ? 9.377 -8.971 -22.895 1.00 68.25 105 LYS A C 1
ATOM 859 O O . LYS A 1 105 ? 9.497 -10.177 -23.096 1.00 68.25 105 LYS A O 1
ATOM 864 N N . TRP A 1 106 ? 9.964 -8.357 -21.866 1.00 63.25 106 TRP A N 1
ATOM 865 C CA . TRP A 1 106 ? 10.884 -9.007 -20.926 1.00 63.25 106 TRP A CA 1
ATOM 866 C C . TRP A 1 106 ? 10.284 -9.295 -19.549 1.00 63.25 106 TRP A C 1
ATOM 868 O O . TRP A 1 106 ? 10.659 -10.282 -18.909 1.00 63.25 106 TRP A O 1
ATOM 878 N N . LEU A 1 107 ? 9.368 -8.449 -19.084 1.00 61.75 107 LEU A N 1
ATOM 879 C CA . LEU A 1 107 ? 8.719 -8.557 -17.786 1.00 61.75 107 LEU A CA 1
ATOM 880 C C . LEU A 1 107 ? 7.445 -9.375 -17.897 1.00 61.75 107 LEU A C 1
ATOM 882 O O . LEU A 1 107 ? 6.441 -8.851 -18.346 1.00 61.75 107 LEU A O 1
ATOM 886 N N . HIS A 1 108 ? 7.472 -10.595 -17.361 1.00 52.88 108 HIS A N 1
ATOM 887 C CA . HIS A 1 108 ? 6.327 -11.188 -16.665 1.00 52.88 108 HIS A CA 1
ATOM 888 C C . HIS A 1 108 ? 6.805 -12.242 -15.641 1.00 52.88 108 HIS A C 1
ATOM 890 O O . HIS A 1 108 ? 7.653 -13.074 -15.953 1.00 52.88 108 HIS A O 1
ATOM 896 N N . THR A 1 109 ? 6.288 -12.149 -14.405 1.00 53.62 109 THR A N 1
ATOM 897 C CA . THR A 1 109 ? 6.250 -13.176 -13.326 1.00 53.62 109 THR A CA 1
ATOM 898 C C . THR A 1 109 ? 7.539 -13.934 -12.965 1.00 53.62 109 THR A C 1
ATOM 900 O O . THR A 1 109 ? 7.470 -15.090 -12.557 1.00 53.62 109 THR A O 1
ATOM 903 N N . ASN A 1 110 ? 8.717 -13.318 -13.071 1.00 59.69 110 ASN A N 1
ATOM 904 C CA . ASN A 1 110 ? 9.976 -13.973 -12.699 1.00 59.69 110 ASN A CA 1
ATOM 905 C C . ASN A 1 110 ? 10.493 -13.516 -11.312 1.00 59.69 110 ASN A C 1
ATOM 907 O O . ASN A 1 110 ? 10.282 -12.357 -10.946 1.00 59.69 110 ASN A O 1
ATOM 911 N N . PRO A 1 111 ? 11.171 -14.391 -10.538 1.00 65.94 111 PRO A N 1
ATOM 912 C CA . PRO A 1 111 ? 11.812 -14.039 -9.266 1.00 65.94 111 PRO A CA 1
ATOM 913 C C . PRO A 1 111 ? 12.838 -12.900 -9.401 1.00 65.94 111 PRO A C 1
ATOM 915 O O . PRO A 1 111 ? 13.408 -12.696 -10.472 1.00 65.94 111 PRO A O 1
ATOM 918 N N . HIS A 1 112 ? 13.123 -12.188 -8.303 1.00 66.56 112 HIS A N 1
ATOM 919 C CA . HIS A 1 112 ? 14.041 -11.036 -8.289 1.00 66.56 112 HIS A CA 1
ATOM 920 C C . HIS A 1 112 ? 15.415 -11.351 -8.907 1.00 66.56 112 HIS A C 1
ATOM 922 O O . HIS A 1 112 ? 15.929 -10.560 -9.698 1.00 66.56 112 HIS A O 1
ATOM 928 N N . GLU A 1 113 ? 16.000 -12.504 -8.595 1.00 67.94 113 GLU A N 1
ATOM 929 C CA . GLU A 1 113 ? 17.304 -12.918 -9.131 1.00 67.94 113 GLU A CA 1
ATOM 930 C C . GLU A 1 113 ? 17.278 -13.076 -10.657 1.00 67.94 113 GLU A C 1
ATOM 932 O O . GLU A 1 113 ? 18.194 -12.647 -11.355 1.00 67.94 113 GLU A O 1
ATOM 937 N N . THR A 1 114 ? 16.177 -13.599 -11.197 1.00 70.88 114 THR A N 1
ATOM 938 C CA . THR A 1 114 ? 15.962 -13.714 -12.641 1.00 70.88 114 THR A CA 1
ATOM 939 C C . THR A 1 114 ? 15.786 -12.344 -13.296 1.00 70.88 114 THR A C 1
ATOM 941 O O . THR A 1 114 ? 16.210 -12.157 -14.435 1.00 70.88 114 THR A O 1
ATOM 944 N N . LEU A 1 115 ? 15.194 -11.369 -12.596 1.00 66.88 115 LEU A N 1
ATOM 945 C CA . LEU A 1 115 ? 15.100 -9.989 -13.084 1.00 66.88 115 LEU A CA 1
ATOM 946 C C . LEU A 1 115 ? 16.482 -9.326 -13.164 1.00 66.88 115 LEU A C 1
ATOM 948 O O . LEU A 1 115 ? 16.757 -8.653 -14.152 1.00 66.88 115 LEU A O 1
ATOM 952 N N . LEU A 1 116 ? 17.367 -9.567 -12.189 1.00 69.06 116 LEU A N 1
ATOM 953 C CA . LEU A 1 116 ? 18.748 -9.064 -12.208 1.00 69.06 116 LEU A CA 1
ATOM 954 C C . LEU A 1 116 ? 19.568 -9.683 -13.347 1.00 69.06 116 LEU A C 1
ATOM 956 O O . LEU A 1 116 ? 20.202 -8.964 -14.113 1.00 69.06 116 LEU A O 1
ATOM 960 N N . GLN A 1 117 ? 19.497 -11.004 -13.517 1.00 70.75 117 GLN A N 1
ATOM 961 C CA . GLN A 1 117 ? 20.195 -11.695 -14.607 1.00 70.75 117 GLN A CA 1
ATOM 962 C C . GLN A 1 117 ? 19.698 -11.244 -15.985 1.00 70.75 117 GLN A C 1
ATOM 964 O O . GLN A 1 117 ? 20.493 -11.034 -16.900 1.00 70.75 117 GLN A O 1
ATOM 969 N N . ARG A 1 118 ? 18.379 -11.067 -16.139 1.00 67.50 118 ARG A N 1
ATOM 970 C CA . ARG A 1 118 ? 17.799 -10.543 -17.380 1.00 67.50 118 ARG A CA 1
ATOM 971 C C . ARG A 1 118 ? 18.233 -9.104 -17.617 1.00 67.50 118 ARG A C 1
ATOM 973 O O . ARG A 1 118 ? 18.654 -8.819 -18.723 1.00 67.50 118 ARG A O 1
ATOM 980 N N . ARG A 1 119 ? 18.208 -8.229 -16.605 1.00 69.00 119 ARG A N 1
ATOM 981 C CA . ARG A 1 119 ? 18.712 -6.847 -16.697 1.00 69.00 119 ARG A CA 1
ATOM 982 C C . ARG A 1 119 ? 20.128 -6.809 -17.282 1.00 69.00 119 ARG A C 1
ATOM 984 O O . ARG A 1 119 ? 20.361 -6.080 -18.242 1.00 69.00 119 ARG A O 1
ATOM 991 N N . ASP A 1 120 ? 21.036 -7.626 -16.758 1.00 68.06 120 ASP A N 1
ATOM 992 C CA . ASP A 1 120 ? 22.442 -7.632 -17.186 1.00 68.06 120 ASP A CA 1
ATOM 993 C C . ASP A 1 120 ? 22.629 -8.191 -18.604 1.00 68.06 120 ASP A C 1
ATOM 995 O O . ASP A 1 120 ? 23.470 -7.709 -19.365 1.00 68.06 120 ASP A O 1
ATOM 999 N N . ALA A 1 121 ? 21.787 -9.144 -19.010 1.00 69.56 121 ALA A N 1
ATOM 1000 C CA . ALA A 1 121 ? 21.775 -9.686 -20.368 1.00 69.56 121 ALA A CA 1
ATOM 1001 C C . ALA A 1 121 ? 21.251 -8.695 -21.433 1.00 69.56 121 ALA A C 1
ATOM 1003 O O . ALA A 1 121 ? 21.442 -8.923 -22.628 1.00 69.56 121 ALA A O 1
ATOM 1004 N N . LEU A 1 122 ? 20.600 -7.594 -21.035 1.00 64.81 122 LEU A N 1
ATOM 1005 C CA . LEU A 1 122 ? 19.939 -6.649 -21.949 1.00 64.81 122 LEU A CA 1
ATOM 1006 C C . LEU A 1 122 ? 20.843 -5.527 -22.468 1.00 64.81 122 LEU A C 1
ATOM 1008 O O . LEU A 1 122 ? 20.430 -4.790 -23.367 1.00 64.81 122 LEU A O 1
ATOM 1012 N N . CYS A 1 123 ? 22.086 -5.425 -21.988 1.00 66.56 123 CYS A N 1
ATOM 1013 C CA . CYS A 1 123 ? 23.069 -4.441 -22.457 1.00 66.56 123 CYS A CA 1
ATOM 1014 C C . CYS A 1 123 ? 23.275 -4.461 -23.984 1.00 66.56 123 CYS A C 1
ATOM 1016 O O . CYS A 1 123 ? 23.585 -3.425 -24.572 1.00 66.56 123 CYS A O 1
ATOM 1018 N N . SER A 1 124 ? 23.063 -5.612 -24.628 1.00 68.62 124 SER A N 1
ATOM 1019 C CA . SER A 1 124 ? 23.289 -5.833 -26.061 1.00 68.62 124 SER A CA 1
ATOM 1020 C C . SER A 1 124 ? 22.068 -5.611 -26.963 1.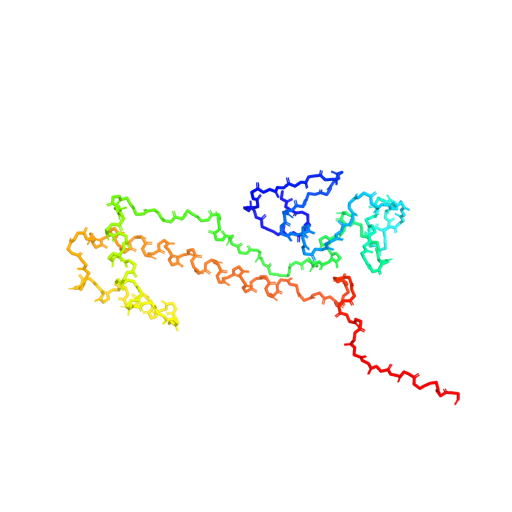00 68.62 124 SER A C 1
ATOM 1022 O O . SER A 1 124 ? 22.232 -5.544 -28.177 1.00 68.62 124 SER A O 1
ATOM 1024 N N . THR A 1 125 ? 20.850 -5.513 -26.416 1.00 72.69 125 THR A N 1
ATOM 1025 C CA . THR A 1 125 ? 19.599 -5.530 -27.214 1.00 72.69 125 THR A CA 1
ATOM 1026 C C . THR A 1 125 ? 18.676 -4.338 -26.970 1.00 72.69 125 THR A C 1
ATOM 1028 O O . THR A 1 125 ? 17.579 -4.276 -27.529 1.00 72.69 125 THR A O 1
ATOM 1031 N N . ARG A 1 126 ? 19.101 -3.387 -26.137 1.00 75.56 126 ARG A N 1
ATOM 1032 C CA . ARG A 1 126 ? 18.318 -2.190 -25.816 1.00 75.56 126 ARG A CA 1
ATOM 1033 C C . ARG A 1 126 ? 18.319 -1.157 -26.958 1.00 75.56 126 ARG A C 1
ATOM 1035 O O . ARG A 1 126 ? 19.251 -1.147 -27.766 1.00 75.56 126 ARG A O 1
ATOM 1042 N N . PRO A 1 127 ? 17.314 -0.263 -27.012 1.00 78.75 127 PRO A N 1
ATOM 1043 C CA . PRO A 1 127 ? 17.304 0.850 -27.9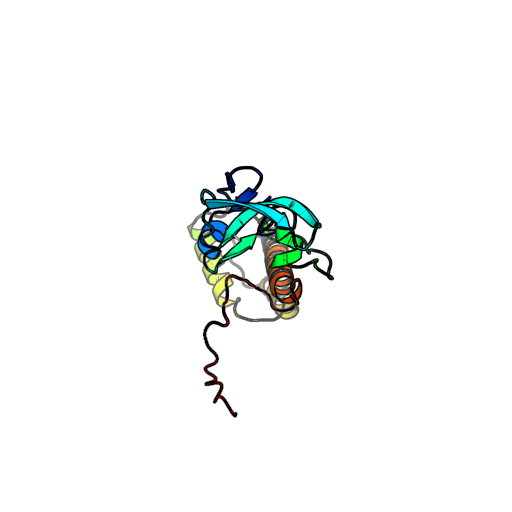58 1.00 78.75 127 PRO A CA 1
ATOM 1044 C C . PRO A 1 127 ? 18.568 1.714 -27.855 1.00 78.75 127 PRO A C 1
ATOM 1046 O O . PRO A 1 127 ? 19.088 1.939 -26.763 1.00 78.75 127 PRO A O 1
ATOM 1049 N N . SER A 1 128 ? 19.049 2.234 -28.984 1.00 79.88 128 SER A N 1
ATOM 1050 C CA . SER A 1 128 ? 20.308 2.994 -29.061 1.00 79.88 128 SER A CA 1
ATOM 1051 C C . SER A 1 128 ? 20.290 4.300 -28.263 1.00 79.88 128 SER A C 1
ATOM 1053 O O . SER A 1 128 ? 21.320 4.718 -27.741 1.00 79.88 128 SER A O 1
ATOM 1055 N N . TRP A 1 129 ? 19.122 4.932 -28.138 1.00 81.00 129 TRP A N 1
ATOM 1056 C CA . TRP A 1 129 ? 18.936 6.153 -27.352 1.00 81.00 129 TRP A CA 1
ATOM 1057 C C . TRP A 1 129 ? 18.990 5.903 -25.837 1.00 81.00 129 TRP A C 1
ATOM 1059 O O . TRP A 1 129 ? 19.146 6.838 -25.053 1.00 81.00 129 TRP A O 1
ATOM 1069 N N . MET A 1 130 ? 18.859 4.650 -25.405 1.00 78.69 130 MET A N 1
ATOM 1070 C CA . MET A 1 130 ? 18.830 4.271 -24.002 1.00 78.69 130 MET A CA 1
ATOM 1071 C C . MET A 1 130 ? 20.270 4.099 -23.508 1.00 78.69 130 MET A C 1
ATOM 1073 O O . MET A 1 130 ? 20.939 3.127 -23.846 1.00 78.69 130 MET A O 1
ATOM 1077 N N . ASN A 1 131 ? 20.798 5.021 -22.704 1.00 81.56 131 ASN A N 1
ATOM 1078 C CA . ASN A 1 131 ? 22.133 4.861 -22.108 1.00 81.56 131 ASN A CA 1
ATOM 1079 C C . ASN A 1 131 ? 22.165 3.674 -21.111 1.00 81.56 131 ASN A C 1
ATOM 1081 O O . ASN A 1 131 ? 21.159 3.409 -20.458 1.00 81.56 131 ASN A O 1
ATOM 1085 N N . THR A 1 132 ? 23.268 2.906 -21.040 1.00 75.06 132 THR A N 1
ATOM 1086 C CA . THR A 1 132 ? 23.352 1.678 -20.206 1.00 75.06 132 THR A CA 1
ATOM 1087 C C . THR A 1 132 ? 23.279 1.993 -18.740 1.00 75.06 132 THR A C 1
ATOM 1089 O O . THR A 1 132 ? 22.487 1.392 -18.027 1.00 75.06 132 THR A O 1
ATOM 1092 N N . GLU A 1 133 ? 24.084 2.940 -18.297 1.00 78.19 133 GLU A N 1
ATOM 1093 C CA . GLU A 1 133 ? 24.210 3.266 -16.887 1.00 78.19 133 GLU A CA 1
ATOM 1094 C C . GLU A 1 133 ? 22.907 3.884 -16.386 1.00 78.19 133 GLU A C 1
ATOM 1096 O O . GLU A 1 133 ? 22.357 3.408 -15.397 1.00 78.19 133 GLU A O 1
ATOM 1101 N N . ALA A 1 134 ? 22.329 4.817 -17.153 1.00 78.25 134 ALA A N 1
ATOM 1102 C CA . ALA A 1 134 ? 21.028 5.406 -16.837 1.00 78.25 134 ALA A CA 1
ATOM 1103 C C . ALA A 1 134 ? 19.894 4.363 -16.815 1.00 78.25 134 ALA A C 1
ATOM 1105 O O . ALA A 1 134 ? 19.023 4.414 -15.948 1.00 78.25 134 ALA A O 1
ATOM 1106 N N . PHE A 1 135 ? 19.915 3.388 -17.734 1.00 78.38 135 PHE A N 1
ATOM 1107 C CA . PHE A 1 135 ? 18.959 2.278 -17.737 1.00 78.38 135 PHE A CA 1
ATOM 1108 C C . PHE A 1 135 ? 19.075 1.411 -16.496 1.00 78.38 135 PHE A C 1
ATOM 1110 O O . PHE A 1 135 ? 18.076 1.134 -15.837 1.00 78.38 135 PHE A O 1
ATOM 1117 N N . LEU A 1 136 ? 20.295 0.982 -16.181 1.00 77.25 136 LEU A N 1
ATOM 1118 C CA . LEU A 1 136 ? 20.556 0.123 -15.037 1.00 77.25 136 LEU A CA 1
ATOM 1119 C C . LEU A 1 136 ? 20.201 0.838 -13.734 1.00 77.25 136 LEU A C 1
ATOM 1121 O O . LEU A 1 136 ? 19.571 0.236 -12.871 1.00 77.25 136 LEU A O 1
ATOM 1125 N N . GLU A 1 137 ? 20.548 2.117 -13.603 1.00 82.19 137 GLU A N 1
ATOM 1126 C CA . GLU A 1 137 ? 20.191 2.940 -12.450 1.00 82.19 137 GLU A CA 1
ATOM 1127 C C . GLU A 1 137 ? 18.669 3.066 -12.296 1.00 82.19 137 GLU A C 1
ATOM 1129 O O . GLU A 1 137 ? 18.132 2.796 -11.219 1.00 82.19 137 GLU A O 1
ATOM 1134 N N . TYR A 1 138 ? 17.957 3.397 -13.377 1.00 83.12 138 TYR A N 1
ATOM 1135 C CA . TYR A 1 138 ? 16.500 3.498 -13.366 1.00 83.12 138 TYR A CA 1
ATOM 1136 C C . TYR A 1 138 ? 15.831 2.172 -12.981 1.00 83.12 138 TYR A C 1
ATOM 1138 O O . TYR A 1 138 ? 14.984 2.147 -12.085 1.00 83.12 138 TYR A O 1
ATOM 1146 N N . GLU A 1 139 ? 16.225 1.063 -13.613 1.00 79.94 139 GLU A N 1
ATOM 1147 C CA . GLU A 1 139 ? 15.682 -0.268 -13.317 1.00 79.94 139 GLU A CA 1
ATOM 1148 C C . GLU A 1 139 ? 16.001 -0.705 -11.885 1.00 79.94 139 GLU A C 1
ATOM 1150 O O . GLU A 1 139 ? 15.142 -1.275 -11.217 1.00 79.94 139 GLU A O 1
ATOM 1155 N N . ASN A 1 140 ? 17.195 -0.405 -11.372 1.00 80.75 140 ASN A N 1
ATOM 1156 C CA . ASN A 1 140 ? 17.565 -0.719 -9.991 1.00 80.75 140 ASN A CA 1
ATOM 1157 C C . ASN A 1 140 ? 16.685 0.015 -8.989 1.00 80.75 140 ASN A C 1
ATOM 1159 O O . ASN A 1 140 ? 16.148 -0.607 -8.071 1.00 80.75 140 ASN A O 1
ATOM 1163 N N . ASN A 1 141 ? 16.496 1.316 -9.188 1.00 84.62 141 ASN A N 1
ATOM 1164 C CA . ASN A 1 141 ? 15.614 2.116 -8.348 1.00 84.62 141 ASN A CA 1
ATOM 1165 C C . ASN A 1 141 ? 14.164 1.614 -8.445 1.00 84.62 141 ASN A C 1
ATOM 1167 O O . ASN A 1 141 ? 13.471 1.499 -7.435 1.00 84.62 141 ASN A O 1
ATOM 1171 N N . LEU A 1 142 ? 13.710 1.225 -9.640 1.00 83.25 142 LEU A N 1
ATOM 1172 C CA . LEU A 1 142 ? 12.362 0.693 -9.839 1.00 83.25 142 LEU A CA 1
ATOM 1173 C C . LEU A 1 142 ? 12.180 -0.665 -9.147 1.00 83.25 142 LEU A C 1
ATOM 1175 O O . LEU A 1 142 ? 11.155 -0.903 -8.509 1.00 83.25 142 LEU A O 1
ATOM 1179 N N . LEU A 1 143 ? 13.180 -1.545 -9.227 1.00 81.94 143 LEU A N 1
ATOM 1180 C CA . LEU A 1 143 ? 13.194 -2.828 -8.528 1.00 81.94 143 LEU A CA 1
ATOM 1181 C C . LEU A 1 143 ? 13.181 -2.642 -7.008 1.00 81.94 143 LEU A C 1
ATOM 1183 O O . LEU A 1 143 ? 12.487 -3.394 -6.330 1.00 81.94 143 LEU A O 1
ATOM 1187 N N . GLN A 1 144 ? 13.868 -1.632 -6.464 1.00 84.12 144 GLN A N 1
ATOM 1188 C CA . GLN A 1 144 ? 13.786 -1.313 -5.033 1.00 84.12 144 GLN A CA 1
ATOM 1189 C C . GLN A 1 144 ? 12.355 -0.958 -4.613 1.00 84.12 144 GLN A C 1
ATOM 1191 O O . GLN A 1 144 ? 11.866 -1.495 -3.617 1.00 84.12 144 GLN A O 1
ATOM 1196 N N . VAL A 1 145 ? 11.661 -0.124 -5.396 1.00 84.12 145 VAL A N 1
ATOM 1197 C CA . VAL A 1 145 ? 10.252 0.228 -5.152 1.00 84.12 145 VAL A CA 1
ATOM 1198 C C . VAL A 1 145 ? 9.355 -1.011 -5.223 1.00 84.12 145 VAL A C 1
ATOM 1200 O O . VAL A 1 145 ? 8.547 -1.231 -4.323 1.00 84.12 145 VAL A O 1
ATOM 1203 N N . ILE A 1 146 ? 9.525 -1.866 -6.238 1.00 82.88 146 ILE A N 1
ATOM 1204 C CA . ILE A 1 146 ? 8.753 -3.114 -6.394 1.00 82.88 146 ILE A CA 1
ATOM 1205 C C . ILE A 1 146 ? 8.998 -4.071 -5.217 1.00 82.88 146 ILE A C 1
ATOM 1207 O O . ILE A 1 146 ? 8.056 -4.643 -4.668 1.00 82.88 146 ILE A O 1
ATOM 1211 N N . CYS A 1 147 ? 10.251 -4.248 -4.801 1.00 83.81 147 CYS A N 1
ATOM 1212 C CA . CYS A 1 147 ? 10.604 -5.097 -3.666 1.00 83.81 147 CYS A CA 1
ATOM 1213 C C . CYS A 1 147 ? 10.055 -4.544 -2.345 1.00 83.81 147 CYS A C 1
ATOM 1215 O O . CYS A 1 147 ? 9.587 -5.318 -1.512 1.00 83.81 147 CYS A O 1
ATOM 1217 N N . SER A 1 148 ? 10.086 -3.222 -2.153 1.00 84.19 148 SER A N 1
ATOM 1218 C CA . SER A 1 148 ? 9.472 -2.558 -0.999 1.00 84.19 148 SER A CA 1
ATOM 1219 C C . SER A 1 148 ? 7.954 -2.729 -0.993 1.00 84.19 148 SER A C 1
ATOM 1221 O O . SER A 1 148 ? 7.416 -3.095 0.045 1.00 84.19 148 SER A O 1
ATOM 1223 N N . GLN A 1 149 ? 7.277 -2.588 -2.140 1.00 84.69 149 GLN A N 1
ATOM 1224 C CA . GLN A 1 149 ? 5.844 -2.878 -2.268 1.00 84.69 149 GLN A CA 1
ATOM 1225 C C . GLN A 1 149 ? 5.543 -4.315 -1.847 1.00 84.69 149 GLN A C 1
ATOM 1227 O O . GLN A 1 149 ? 4.669 -4.528 -1.019 1.00 84.69 149 GLN A O 1
ATOM 1232 N N . LYS A 1 150 ? 6.304 -5.296 -2.346 1.00 84.25 150 LYS A N 1
ATOM 1233 C CA . LYS A 1 150 ? 6.090 -6.704 -1.994 1.00 84.25 150 LYS A CA 1
ATOM 1234 C C . LYS A 1 150 ? 6.287 -6.965 -0.498 1.00 84.25 150 LYS A C 1
ATOM 1236 O O . LYS A 1 150 ? 5.460 -7.627 0.115 1.00 84.25 150 LYS A O 1
ATOM 1241 N N . LYS A 1 151 ? 7.358 -6.429 0.100 1.00 85.31 151 LYS A N 1
ATOM 1242 C CA . LYS A 1 151 ? 7.587 -6.517 1.553 1.00 85.31 151 LYS A CA 1
ATOM 1243 C C . LYS A 1 151 ? 6.473 -5.838 2.341 1.00 85.31 151 LYS A C 1
ATOM 1245 O O . LYS A 1 151 ? 6.114 -6.316 3.409 1.00 85.31 151 LYS A O 1
ATOM 1250 N N . TRP A 1 152 ? 5.951 -4.725 1.831 1.00 83.88 152 TRP A N 1
ATOM 1251 C CA . TRP A 1 152 ? 4.822 -4.035 2.431 1.00 83.88 152 TRP A CA 1
ATOM 1252 C C . TRP A 1 152 ? 3.548 -4.876 2.344 1.00 83.88 152 TRP A C 1
ATOM 1254 O O . TRP A 1 152 ? 2.860 -5.002 3.344 1.00 83.88 152 TRP A O 1
ATOM 1264 N N . ASP A 1 153 ? 3.264 -5.504 1.204 1.00 82.31 153 ASP A N 1
ATOM 1265 C CA . ASP A 1 153 ? 2.119 -6.407 1.035 1.00 82.31 153 ASP A CA 1
ATOM 1266 C C . ASP A 1 153 ? 2.230 -7.625 1.967 1.00 82.31 153 ASP A C 1
ATOM 1268 O O . ASP A 1 153 ? 1.282 -7.959 2.671 1.00 82.31 153 ASP A O 1
ATOM 1272 N N . GLU A 1 154 ? 3.416 -8.238 2.053 1.00 82.75 154 GLU A N 1
ATOM 1273 C CA . GLU A 1 154 ? 3.706 -9.323 3.000 1.00 82.75 154 GLU A CA 1
ATOM 1274 C C . GLU A 1 154 ? 3.542 -8.862 4.456 1.00 82.75 154 GLU A C 1
ATOM 1276 O O . GLU A 1 154 ? 2.991 -9.593 5.281 1.00 82.75 154 GLU A O 1
ATOM 1281 N N . TYR A 1 155 ? 3.988 -7.643 4.778 1.00 80.62 155 TYR A N 1
ATOM 1282 C CA . TYR A 1 155 ? 3.752 -7.022 6.076 1.00 80.62 155 TYR A CA 1
ATOM 1283 C C . TYR A 1 155 ? 2.259 -6.800 6.311 1.00 80.62 155 TYR A C 1
ATOM 1285 O O . TYR A 1 155 ? 1.783 -7.208 7.354 1.00 80.62 155 TYR A O 1
ATOM 1293 N N . GLU A 1 156 ? 1.485 -6.241 5.381 1.00 75.19 156 GLU A N 1
ATOM 1294 C CA . GLU A 1 156 ? 0.029 -6.080 5.521 1.00 75.19 156 GLU A CA 1
ATOM 1295 C C . GLU A 1 156 ? -0.688 -7.417 5.760 1.00 75.19 156 GLU A C 1
ATOM 1297 O O . GLU A 1 156 ? -1.593 -7.482 6.595 1.00 75.19 156 GLU A O 1
ATOM 1302 N N . ASP A 1 157 ? -0.248 -8.484 5.088 1.00 74.06 157 ASP A N 1
ATOM 1303 C CA . ASP A 1 157 ? -0.797 -9.833 5.237 1.00 74.06 157 ASP A CA 1
ATOM 1304 C C . ASP A 1 157 ? -0.450 -10.474 6.592 1.00 74.06 157 ASP A C 1
ATOM 1306 O O . ASP A 1 157 ? -1.249 -11.230 7.150 1.00 74.06 157 ASP A O 1
ATOM 1310 N N . GLN A 1 158 ? 0.740 -10.198 7.137 1.00 68.56 158 GLN A N 1
ATOM 1311 C CA . GLN A 1 158 ? 1.259 -10.870 8.337 1.00 68.56 158 GLN A CA 1
ATOM 1312 C C . GLN A 1 158 ? 1.170 -10.036 9.616 1.00 68.56 158 GLN A C 1
ATOM 1314 O O . GLN A 1 158 ? 1.119 -10.611 10.708 1.00 68.56 158 GLN A O 1
ATOM 1319 N N . LYS A 1 159 ? 1.138 -8.703 9.506 1.00 63.62 159 LYS A N 1
ATOM 1320 C CA . LYS A 1 159 ? 1.187 -7.769 10.642 1.00 63.62 159 LYS A CA 1
ATOM 1321 C C . LYS A 1 159 ? 0.013 -7.951 11.584 1.00 63.62 159 LYS A C 1
ATOM 1323 O O . LYS A 1 159 ? 0.130 -7.641 12.766 1.00 63.62 159 LYS A O 1
ATOM 1328 N N . PHE A 1 160 ? -1.089 -8.509 11.079 1.00 63.22 160 PHE A N 1
ATOM 1329 C CA . PHE A 1 160 ? -2.302 -8.757 11.840 1.00 63.22 160 PHE A CA 1
ATOM 1330 C C . PHE A 1 160 ? -2.683 -10.237 11.833 1.00 63.22 160 PHE A C 1
ATOM 1332 O O . PHE A 1 160 ? -3.546 -10.688 11.082 1.00 63.22 160 PHE A O 1
ATOM 1339 N N . LYS A 1 161 ? -2.134 -10.991 12.786 1.00 53.03 161 LYS A N 1
ATOM 1340 C CA . LYS A 1 161 ? -2.831 -12.161 13.338 1.00 53.03 161 LYS A CA 1
ATOM 1341 C C . LYS A 1 161 ? -3.746 -11.688 14.465 1.00 53.03 161 LYS A C 1
ATOM 1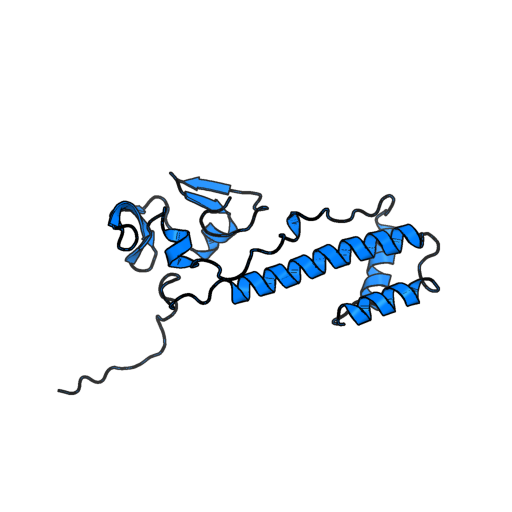343 O O . LYS A 1 161 ? -3.487 -11.946 15.636 1.00 53.03 161 LYS A O 1
ATOM 1348 N N . GLY A 1 162 ? -4.781 -10.922 14.119 1.00 49.16 162 GLY A N 1
ATOM 1349 C CA . GLY A 1 162 ? -5.780 -10.497 15.096 1.00 49.16 162 GLY A CA 1
ATOM 1350 C C . GLY A 1 162 ? -6.418 -11.706 15.790 1.00 49.16 162 GLY A C 1
ATOM 1351 O O . GLY A 1 162 ? -6.563 -12.774 15.196 1.00 49.16 162 GLY A O 1
ATOM 1352 N N . ASN A 1 163 ? -6.866 -11.527 17.031 1.00 49.91 163 ASN A N 1
ATOM 1353 C CA . ASN A 1 163 ? -7.632 -12.520 17.798 1.00 49.91 163 ASN A CA 1
ATOM 1354 C C . ASN A 1 163 ? -9.039 -12.819 17.216 1.00 49.91 163 ASN A C 1
ATOM 1356 O O . ASN A 1 163 ? -9.794 -13.589 17.804 1.00 49.91 163 ASN A O 1
ATOM 1360 N N . GLY A 1 164 ? -9.390 -12.258 16.048 1.00 50.28 164 GLY A N 1
ATOM 1361 C CA . GLY A 1 164 ? -10.595 -12.612 15.289 1.00 50.28 164 GLY A CA 1
ATOM 1362 C C . GLY A 1 164 ? -11.841 -11.762 15.565 1.00 50.28 164 GLY A C 1
ATOM 1363 O O . GLY A 1 164 ? -12.934 -12.154 15.157 1.00 50.28 164 GLY A O 1
ATOM 1364 N N . SER A 1 165 ? -11.701 -10.593 16.188 1.00 56.22 165 SER A N 1
ATOM 1365 C CA . SER A 1 165 ? -12.816 -9.708 16.575 1.00 56.22 165 SER A CA 1
ATOM 1366 C C . SER A 1 165 ? -12.470 -8.265 16.183 1.00 56.22 165 SER A C 1
ATOM 1368 O O . SER A 1 165 ? -11.375 -7.834 16.491 1.00 56.22 165 SER A O 1
ATOM 1370 N N . CYS A 1 166 ? -13.264 -7.420 15.520 1.00 55.41 166 CYS A N 1
ATOM 1371 C CA . CYS A 1 166 ? -14.431 -7.565 14.654 1.00 55.41 166 CYS A CA 1
ATOM 1372 C C . CYS A 1 166 ? -14.382 -6.413 13.609 1.00 55.41 166 CYS A C 1
ATOM 1374 O O . CYS A 1 166 ? -14.614 -5.266 13.975 1.00 55.41 166 CYS A O 1
ATOM 1376 N N . PRO A 1 167 ? -14.164 -6.663 12.302 1.00 54.41 167 PRO A N 1
ATOM 1377 C CA . PRO A 1 167 ? -14.331 -5.679 11.214 1.00 54.41 167 PRO A CA 1
ATOM 1378 C C . PRO A 1 167 ? -15.804 -5.584 10.748 1.00 54.41 167 PRO A C 1
ATOM 1380 O O . PRO A 1 167 ? -16.142 -5.776 9.578 1.00 54.41 167 PRO A O 1
ATOM 1383 N N . TYR A 1 168 ? -16.666 -5.337 11.735 1.00 53.50 168 TYR A N 1
ATOM 1384 C CA . TYR A 1 168 ? -18.131 -5.182 11.732 1.00 53.50 168 TYR A CA 1
ATOM 1385 C C . TYR A 1 168 ? -18.988 -6.413 11.422 1.00 53.50 168 TYR A C 1
ATOM 1387 O O . TYR A 1 168 ? -20.078 -6.331 10.867 1.00 53.50 168 TYR A O 1
ATOM 1395 N N . CYS A 1 169 ? -18.517 -7.571 11.883 1.00 57.00 169 CYS A N 1
ATOM 1396 C CA . CYS A 1 169 ? -19.225 -8.851 11.923 1.00 57.00 169 CYS A CA 1
ATOM 1397 C C . CYS A 1 169 ? -19.275 -9.591 10.577 1.00 57.00 169 CYS A C 1
ATOM 1399 O O . CYS A 1 169 ? -20.275 -10.232 10.242 1.00 57.00 169 CYS A O 1
ATOM 1401 N N . LYS A 1 170 ? -18.153 -9.645 9.840 1.00 51.47 170 LYS A N 1
ATOM 1402 C CA . LYS A 1 170 ? -17.894 -10.620 8.748 1.00 51.47 170 LYS A CA 1
ATOM 1403 C C . LYS A 1 170 ? -17.722 -12.073 9.239 1.00 51.47 170 LYS A C 1
ATOM 1405 O O . LYS A 1 170 ? -16.859 -12.825 8.802 1.00 51.47 170 LYS A O 1
ATOM 1410 N N . ARG A 1 171 ? -18.648 -12.470 10.106 1.00 40.41 171 ARG A N 1
ATOM 1411 C CA . ARG A 1 171 ? -19.115 -13.828 10.361 1.00 40.41 171 ARG A CA 1
ATOM 1412 C C . ARG A 1 171 ? -20.650 -13.886 10.405 1.00 40.41 171 ARG A C 1
ATOM 1414 O O . ARG A 1 171 ? -21.170 -14.835 10.958 1.00 40.41 171 ARG A O 1
ATOM 1421 N N . LYS A 1 172 ? -21.431 -12.967 9.813 1.00 41.66 172 LYS A N 1
ATOM 1422 C CA . LYS A 1 172 ? -22.906 -13.154 9.760 1.00 41.66 172 LYS A CA 1
ATOM 1423 C C . LYS A 1 172 ? -23.364 -14.444 9.015 1.00 41.66 172 LYS A C 1
ATOM 1425 O O . LYS A 1 172 ? -24.556 -14.721 8.998 1.00 41.66 172 LYS A O 1
ATOM 1430 N N . LYS A 1 173 ? -22.465 -15.270 8.436 1.00 35.22 173 LYS A N 1
ATOM 1431 C CA . LYS A 1 173 ? -22.763 -16.600 7.850 1.00 35.22 173 LYS A CA 1
ATOM 1432 C C . LYS A 1 173 ? -21.610 -17.625 7.998 1.00 35.22 173 LYS A C 1
ATOM 1434 O O . LYS A 1 173 ? -20.736 -17.706 7.145 1.00 35.22 173 LYS A O 1
ATOM 1439 N N . ARG A 1 174 ? -21.663 -18.500 9.003 1.00 33.94 174 ARG A N 1
ATOM 1440 C CA . ARG A 1 174 ? -21.685 -19.956 8.751 1.00 33.94 174 ARG A CA 1
ATOM 1441 C C . ARG A 1 174 ? -22.936 -20.444 9.460 1.00 33.94 174 ARG A C 1
ATOM 1443 O O . ARG A 1 174 ? -22.995 -20.440 10.681 1.00 33.94 174 ARG A O 1
ATOM 1450 N N . THR A 1 175 ? -23.971 -20.712 8.678 1.00 43.03 175 THR A N 1
ATOM 1451 C CA . THR A 1 175 ? -25.249 -21.262 9.126 1.00 43.03 175 THR A CA 1
ATOM 1452 C C . THR A 1 175 ? -25.014 -22.458 10.038 1.00 43.03 175 THR A C 1
ATOM 1454 O O . THR A 1 175 ? -24.681 -23.533 9.554 1.00 43.03 175 THR A O 1
ATOM 1457 N N . HIS A 1 176 ? -25.237 -22.294 11.333 1.00 29.59 176 HIS A N 1
ATOM 1458 C CA . HIS A 1 176 ? -25.620 -23.410 12.175 1.00 29.59 176 HIS A CA 1
ATOM 1459 C C . HIS A 1 176 ? -26.910 -23.014 12.870 1.00 29.59 176 HIS A C 1
ATOM 1461 O O . HIS A 1 176 ? -26.937 -22.149 13.740 1.00 29.59 176 HIS A O 1
ATOM 1467 N N . LYS A 1 177 ? -27.994 -23.661 12.428 1.00 34.78 177 LYS A N 1
ATOM 1468 C CA . LYS A 1 177 ? -29.111 -23.979 13.307 1.00 34.78 177 LYS A CA 1
ATOM 1469 C C . LYS A 1 177 ? -28.497 -24.552 14.586 1.00 34.78 177 LYS A C 1
ATOM 1471 O O . LYS A 1 177 ? -27.992 -25.672 14.551 1.00 34.78 177 LYS A O 1
ATOM 1476 N N . CYS A 1 178 ? -28.516 -23.803 15.682 1.00 24.81 178 CYS A N 1
ATOM 1477 C CA . CYS A 1 178 ? -28.509 -24.451 16.982 1.00 24.81 178 CYS A CA 1
ATOM 1478 C C . CYS A 1 178 ? -29.914 -25.009 17.155 1.00 24.81 178 CYS A C 1
ATOM 1480 O O . CYS A 1 178 ? -30.872 -24.282 17.412 1.00 24.81 178 CYS A O 1
ATOM 1482 N N . ILE A 1 179 ? -30.021 -26.307 16.890 1.00 30.19 179 ILE A N 1
ATOM 1483 C CA . ILE A 1 179 ? -31.067 -27.145 17.447 1.00 30.19 179 ILE A CA 1
ATOM 1484 C C . ILE A 1 179 ? -30.980 -26.930 18.957 1.00 30.19 179 ILE A C 1
ATOM 1486 O O . ILE A 1 179 ? -29.954 -27.224 19.568 1.00 30.19 179 ILE A O 1
ATOM 1490 N N . LEU A 1 180 ? -32.032 -26.349 19.526 1.00 28.23 180 LEU A N 1
ATOM 1491 C CA . LEU A 1 180 ? -32.295 -26.445 20.950 1.00 28.23 180 LEU A CA 1
ATOM 1492 C C . LEU A 1 180 ? -32.459 -27.936 21.249 1.00 28.23 180 LEU A C 1
ATOM 1494 O O . LEU A 1 180 ? -33.420 -28.549 20.788 1.00 28.23 180 LEU A O 1
ATOM 1498 N N . LEU A 1 181 ? -31.501 -28.517 21.962 1.00 28.48 181 LEU A N 1
ATOM 1499 C CA . LEU A 1 181 ? -31.744 -29.737 22.714 1.00 28.48 181 LEU A CA 1
ATOM 1500 C C . LEU A 1 181 ? -31.916 -29.318 24.169 1.00 28.48 181 LEU A C 1
ATOM 1502 O O . LEU A 1 181 ? -30.957 -28.971 24.856 1.00 28.48 181 LEU A O 1
ATOM 1506 N N . SER A 1 182 ? -33.194 -29.242 24.531 1.00 31.05 182 SER A N 1
ATOM 1507 C CA . SER A 1 182 ? -33.734 -29.611 25.840 1.00 31.05 182 SER A CA 1
ATOM 1508 C C . SER A 1 182 ? -33.259 -30.990 26.279 1.00 31.05 182 SER A C 1
ATOM 1510 O O . SER A 1 182 ? -33.187 -31.862 25.380 1.00 31.05 182 SER A O 1
#